Protein AF-A9AZN0-F1 (afdb_monomer_lite)

pLDDT: mean 79.39, std 8.37, range [50.09, 87.62]

Structure (mmCIF, N/CA/C/O backbone):
data_AF-A9AZN0-F1
#
_entry.id   AF-A9AZN0-F1
#
loop_
_atom_site.group_PDB
_atom_site.id
_atom_site.type_symbol
_atom_site.label_atom_id
_atom_site.label_alt_id
_atom_site.label_comp_id
_atom_site.label_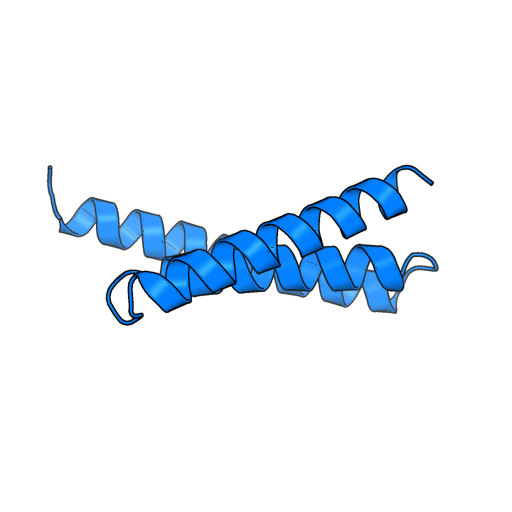asym_id
_atom_site.label_entity_id
_atom_site.label_seq_id
_atom_site.pdbx_PDB_ins_code
_atom_site.Cartn_x
_atom_site.Cartn_y
_atom_site.Cartn_z
_atom_site.occupancy
_atom_site.B_iso_or_equiv
_atom_site.auth_seq_id
_atom_site.auth_comp_id
_atom_site.auth_asym_id
_atom_site.auth_atom_id
_atom_site.pdbx_PDB_model_num
ATOM 1 N N . MET A 1 1 ? -21.720 12.549 15.449 1.00 50.09 1 MET A N 1
ATOM 2 C CA . MET A 1 1 ? -21.482 12.052 14.073 1.00 50.09 1 MET A CA 1
ATOM 3 C C . MET A 1 1 ? -21.915 10.595 14.005 1.00 50.09 1 MET A C 1
ATOM 5 O O . MET A 1 1 ? -21.576 9.830 14.898 1.00 50.09 1 MET A O 1
ATOM 9 N N . ASN A 1 2 ? -22.740 10.240 13.022 1.00 50.19 2 ASN A N 1
ATOM 10 C CA . ASN A 1 2 ? -23.427 8.951 12.947 1.00 50.19 2 ASN A CA 1
ATOM 11 C C . ASN A 1 2 ? -22.400 7.827 12.678 1.00 50.19 2 ASN A C 1
ATOM 13 O O . ASN A 1 2 ? -21.856 7.741 11.583 1.00 50.19 2 ASN A O 1
ATOM 17 N N . GLN A 1 3 ? -22.093 6.973 13.661 1.00 55.91 3 GLN A N 1
ATOM 18 C CA . GLN A 1 3 ? -21.045 5.937 13.538 1.00 55.91 3 GLN A CA 1
ATOM 19 C C . GLN A 1 3 ? -21.253 4.980 12.346 1.00 55.91 3 GLN A C 1
ATOM 21 O O . GLN A 1 3 ? -20.295 4.375 11.865 1.00 55.91 3 GLN A O 1
ATOM 26 N N . LYS A 1 4 ? -22.491 4.868 11.844 1.00 56.50 4 LYS A N 1
ATOM 27 C CA . LYS A 1 4 ? -22.828 4.116 10.629 1.00 56.50 4 LYS A CA 1
ATOM 28 C C . LYS A 1 4 ? -22.249 4.727 9.349 1.00 56.50 4 LYS A C 1
ATOM 30 O O . LYS A 1 4 ? -21.801 3.968 8.498 1.00 56.50 4 LYS A O 1
ATOM 35 N N . SER A 1 5 ? -22.234 6.054 9.200 1.00 59.03 5 SER A N 1
ATOM 36 C CA . SER A 1 5 ? -21.745 6.692 7.967 1.00 59.03 5 SER A CA 1
ATOM 37 C C . SER A 1 5 ? -20.221 6.646 7.861 1.00 59.03 5 SER A C 1
ATOM 39 O O . SER A 1 5 ? -19.699 6.415 6.776 1.00 59.03 5 SER A O 1
ATOM 41 N N . VAL A 1 6 ? -19.514 6.768 8.990 1.00 60.84 6 VAL A N 1
ATOM 42 C CA . VAL A 1 6 ? -18.048 6.616 9.053 1.00 60.84 6 VAL A CA 1
ATOM 43 C C . VAL A 1 6 ? -17.633 5.192 8.674 1.00 60.84 6 VAL A C 1
ATOM 45 O O . VAL A 1 6 ? -16.707 5.007 7.898 1.00 60.84 6 VAL A O 1
ATOM 48 N N . ASN A 1 7 ? -18.380 4.182 9.135 1.00 70.12 7 ASN A N 1
ATOM 49 C CA . ASN A 1 7 ? -18.118 2.787 8.774 1.00 70.12 7 ASN A CA 1
ATOM 50 C C . ASN A 1 7 ? -18.291 2.511 7.277 1.00 70.12 7 ASN A C 1
ATOM 52 O O . ASN A 1 7 ? -17.550 1.710 6.724 1.00 70.12 7 ASN A O 1
ATOM 56 N N . LEU A 1 8 ? -19.279 3.141 6.639 1.00 75.81 8 LEU A N 1
ATOM 57 C CA . LEU A 1 8 ? -19.587 2.929 5.225 1.00 75.81 8 LEU A CA 1
ATOM 58 C C . LEU A 1 8 ? -18.536 3.597 4.326 1.00 75.81 8 LEU A C 1
ATOM 60 O O . LEU A 1 8 ? -18.107 3.003 3.342 1.00 75.81 8 LEU A O 1
ATOM 64 N N . LEU A 1 9 ? -18.067 4.786 4.719 1.00 76.31 9 LEU A N 1
ATOM 65 C CA . LEU A 1 9 ? -16.956 5.482 4.068 1.00 76.31 9 LEU A CA 1
ATOM 66 C C . LEU A 1 9 ? -15.646 4.694 4.157 1.00 76.31 9 LEU A C 1
ATOM 68 O O . LEU A 1 9 ? -15.018 4.505 3.122 1.00 76.31 9 LEU A O 1
ATOM 72 N N . SER A 1 10 ? -15.276 4.178 5.336 1.00 76.81 10 SER A N 1
ATOM 73 C CA . SER A 1 10 ? -14.070 3.344 5.491 1.00 76.81 10 SER A CA 1
ATOM 74 C C . SER A 1 10 ? -14.157 2.034 4.701 1.00 76.81 10 SER A C 1
ATOM 76 O O . SER A 1 10 ? -13.163 1.564 4.153 1.00 76.81 10 SER A O 1
ATOM 78 N N . LEU A 1 11 ? -15.353 1.446 4.593 1.00 79.50 11 LEU A N 1
ATOM 79 C CA . LEU A 1 11 ? -15.574 0.249 3.777 1.00 79.50 11 LEU A CA 1
ATOM 80 C C . LEU A 1 11 ? -15.409 0.541 2.284 1.00 79.50 11 LEU A C 1
ATOM 82 O O . LEU A 1 11 ? -14.742 -0.215 1.583 1.00 79.50 11 LEU A O 1
ATOM 86 N N . LEU A 1 12 ? -15.993 1.644 1.809 1.00 84.31 12 LEU A N 1
ATOM 87 C CA . LEU A 1 12 ? -15.867 2.091 0.423 1.00 84.31 12 LEU A CA 1
ATOM 88 C C . LEU A 1 12 ? -14.423 2.453 0.084 1.00 84.31 12 LEU A C 1
ATOM 90 O O . LEU A 1 12 ? -13.915 1.970 -0.922 1.00 84.31 12 LEU A O 1
ATOM 94 N N . SER A 1 13 ? -13.754 3.256 0.916 1.00 82.25 13 SER A N 1
ATOM 95 C CA . SER A 1 13 ? -12.355 3.641 0.701 1.00 82.25 13 SER A CA 1
ATOM 96 C C . SER A 1 13 ? -11.431 2.432 0.752 1.00 82.25 13 SER A C 1
ATOM 98 O O . SER A 1 13 ? -10.521 2.324 -0.065 1.00 82.25 13 SER A O 1
ATOM 100 N N . GLY A 1 14 ? -11.707 1.496 1.660 1.00 83.50 14 GLY A N 1
ATOM 101 C CA . GLY A 1 14 ? -10.996 0.238 1.762 1.00 83.50 14 GLY A CA 1
ATOM 102 C C . GLY A 1 14 ? -11.120 -0.591 0.495 1.00 83.50 14 GLY A C 1
ATOM 103 O O . GLY A 1 14 ? -10.111 -0.926 -0.115 1.00 83.50 14 GLY A O 1
ATOM 104 N N . PHE A 1 15 ? -12.349 -0.833 0.038 1.00 85.69 15 PHE A N 1
ATOM 105 C CA . PHE A 1 15 ? -12.602 -1.603 -1.177 1.00 85.69 15 PHE A CA 1
ATOM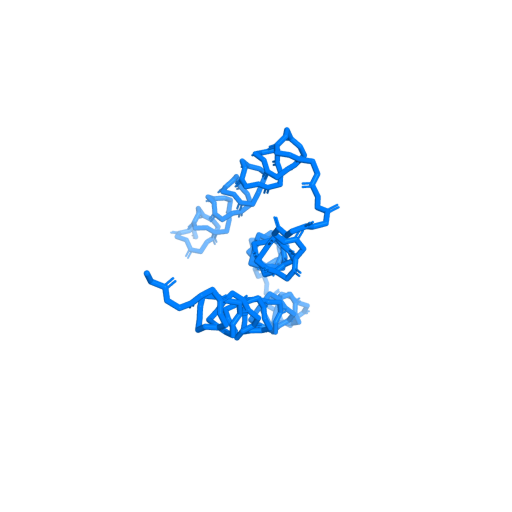 106 C C . PHE A 1 15 ? -11.984 -0.945 -2.417 1.00 85.69 15 PHE A C 1
ATOM 108 O O . PHE A 1 15 ? -11.335 -1.623 -3.212 1.00 85.69 15 PHE A O 1
ATOM 115 N N . LEU A 1 16 ? -12.130 0.379 -2.559 1.00 86.31 16 LEU A N 1
ATOM 116 C CA . LEU A 1 16 ? -11.532 1.130 -3.663 1.00 86.31 16 LEU A CA 1
ATOM 117 C C . LEU A 1 16 ? -10.003 1.028 -3.634 1.00 86.31 16 LEU A C 1
ATOM 119 O O . LEU A 1 16 ? -9.396 0.763 -4.666 1.00 86.31 16 LEU A O 1
ATOM 123 N N . GLY A 1 17 ? -9.392 1.203 -2.459 1.00 83.94 17 GLY A N 1
ATOM 124 C CA . GLY A 1 17 ? -7.944 1.146 -2.270 1.00 83.94 17 GLY A CA 1
ATOM 125 C C . GLY A 1 17 ? -7.369 -0.235 -2.574 1.00 83.94 17 GLY A C 1
ATOM 126 O O . GLY A 1 17 ? -6.392 -0.342 -3.312 1.00 83.94 17 GLY A O 1
ATOM 127 N N . THR A 1 18 ? -8.008 -1.305 -2.091 1.00 85.75 18 THR A N 1
ATOM 128 C CA . THR A 1 18 ? -7.565 -2.676 -2.384 1.00 85.75 18 THR A CA 1
ATOM 129 C C . THR A 1 18 ? -7.724 -3.012 -3.867 1.00 85.75 18 THR A C 1
ATOM 131 O O . THR A 1 18 ? -6.841 -3.640 -4.450 1.00 85.75 18 THR A O 1
ATOM 134 N N . PHE A 1 19 ? -8.811 -2.560 -4.499 1.00 87.62 19 PHE A N 1
ATOM 135 C CA . PHE A 1 19 ? -9.043 -2.771 -5.927 1.00 87.62 19 PHE A CA 1
ATOM 136 C C . PHE A 1 19 ? -8.022 -2.018 -6.790 1.00 87.62 19 PHE A C 1
ATOM 138 O O . PHE A 1 19 ? -7.423 -2.606 -7.686 1.00 87.62 19 PHE A O 1
ATOM 145 N N . LEU A 1 20 ? -7.752 -0.747 -6.477 1.00 85.88 20 LEU A N 1
ATOM 146 C CA . LEU A 1 20 ? -6.691 0.041 -7.114 1.00 85.88 20 LEU A CA 1
ATOM 147 C C . LEU A 1 20 ? -5.317 -0.610 -6.938 1.00 85.88 20 LEU A C 1
ATOM 149 O O . LEU A 1 20 ? -4.572 -0.718 -7.909 1.00 85.88 20 LEU A O 1
ATOM 153 N N . GLY A 1 21 ? -5.005 -1.105 -5.738 1.00 85.56 21 GLY A N 1
ATOM 154 C CA . GLY A 1 21 ? -3.760 -1.824 -5.474 1.00 85.56 21 GLY A CA 1
ATOM 155 C C . GLY A 1 21 ? -3.585 -3.054 -6.369 1.00 85.56 21 GLY A C 1
ATOM 156 O O . GLY A 1 21 ? -2.520 -3.247 -6.953 1.00 85.56 21 GLY A O 1
ATOM 157 N N . LEU A 1 22 ? -4.648 -3.843 -6.553 1.00 85.62 22 LEU A N 1
ATOM 158 C CA . LEU A 1 22 ? -4.654 -4.996 -7.461 1.00 85.62 22 LEU A CA 1
ATOM 159 C C . LEU A 1 22 ? -4.478 -4.596 -8.927 1.00 85.62 22 LEU A C 1
ATOM 161 O O . LEU A 1 22 ? -3.721 -5.247 -9.641 1.00 85.62 22 LEU A O 1
ATOM 165 N N . VAL A 1 23 ? -5.145 -3.533 -9.381 1.00 86.75 23 VAL A N 1
ATOM 166 C CA . VAL A 1 23 ? -5.023 -3.049 -10.766 1.00 86.75 23 VAL A CA 1
ATOM 167 C C . VAL A 1 23 ? -3.598 -2.577 -11.054 1.00 86.75 23 VAL A C 1
ATOM 169 O O . VAL A 1 23 ? -3.040 -2.935 -12.088 1.00 86.75 23 VAL A O 1
ATOM 172 N N . ILE A 1 24 ? -2.988 -1.825 -10.136 1.00 83.94 24 ILE A N 1
ATOM 173 C CA . ILE A 1 24 ? -1.612 -1.331 -10.284 1.00 83.94 24 ILE A CA 1
ATOM 174 C C . ILE A 1 24 ? -0.616 -2.502 -10.239 1.00 83.94 24 ILE A C 1
ATOM 176 O O . ILE A 1 24 ? 0.285 -2.576 -11.073 1.00 83.94 24 ILE A O 1
ATOM 180 N N . ALA A 1 25 ? -0.816 -3.469 -9.337 1.00 82.69 25 ALA A N 1
ATOM 181 C CA . ALA A 1 25 ? -0.003 -4.685 -9.288 1.00 82.69 25 ALA A CA 1
ATOM 182 C C . ALA A 1 25 ? -0.149 -5.543 -10.558 1.00 82.69 25 ALA A C 1
ATOM 184 O O . ALA A 1 25 ? 0.831 -6.108 -11.034 1.00 82.69 25 ALA A O 1
ATOM 185 N N . TYR A 1 26 ? -1.348 -5.622 -11.140 1.00 83.25 26 TYR A N 1
ATOM 186 C CA . TYR A 1 26 ? -1.574 -6.325 -12.402 1.00 83.25 26 TYR A CA 1
ATOM 187 C C . TYR A 1 26 ? -0.896 -5.609 -13.574 1.00 83.25 26 TYR A C 1
ATOM 189 O O . TYR A 1 26 ? -0.237 -6.251 -14.389 1.00 83.25 26 TYR A O 1
ATOM 197 N N . GLN A 1 27 ? -0.986 -4.276 -13.630 1.00 81.31 27 GLN A N 1
ATOM 198 C CA . GLN A 1 27 ? -0.274 -3.483 -14.635 1.00 81.31 27 GLN A CA 1
ATOM 199 C C . GLN A 1 27 ? 1.246 -3.631 -14.524 1.00 81.31 27 GLN A C 1
ATOM 201 O O . GLN A 1 27 ? 1.919 -3.632 -15.554 1.00 81.31 27 GLN A O 1
ATOM 206 N N . ALA A 1 28 ? 1.781 -3.825 -13.313 1.00 80.25 28 ALA A N 1
ATOM 207 C CA . ALA A 1 28 ? 3.201 -4.097 -13.095 1.00 80.25 28 ALA A CA 1
ATOM 208 C C . ALA A 1 28 ? 3.691 -5.310 -13.896 1.00 80.25 28 ALA A C 1
ATOM 210 O O . ALA A 1 28 ? 4.760 -5.261 -14.487 1.00 80.25 28 ALA A O 1
ATOM 211 N N . ILE A 1 29 ? 2.893 -6.380 -13.964 1.00 76.25 29 ILE A N 1
ATOM 212 C CA . ILE A 1 29 ? 3.252 -7.613 -14.686 1.00 76.25 29 ILE A CA 1
ATOM 213 C C . ILE A 1 29 ? 3.365 -7.356 -16.197 1.00 76.25 29 ILE A C 1
ATOM 215 O O . ILE A 1 29 ? 4.111 -8.041 -16.890 1.00 76.25 29 ILE A O 1
ATOM 219 N N . SER A 1 30 ? 2.628 -6.367 -16.706 1.00 75.75 30 SER A N 1
ATOM 220 C CA . SER A 1 30 ? 2.582 -6.024 -18.129 1.00 75.75 30 SER A CA 1
ATOM 221 C C . SER A 1 30 ? 3.528 -4.898 -18.559 1.00 75.75 30 SER A C 1
ATOM 223 O O . SER A 1 30 ? 3.573 -4.603 -19.751 1.00 75.75 30 SER A O 1
ATOM 225 N N . SER A 1 31 ? 4.252 -4.249 -17.637 1.00 70.12 31 SER A N 1
ATOM 226 C CA . SER A 1 31 ? 5.135 -3.117 -17.956 1.00 70.12 31 SER A CA 1
ATOM 227 C C . SER A 1 31 ? 6.600 -3.383 -17.595 1.00 70.12 31 SER A C 1
ATOM 229 O O . SER A 1 31 ? 6.902 -4.128 -16.666 1.00 70.12 31 SER A O 1
ATOM 231 N N . ASP A 1 32 ? 7.523 -2.704 -18.285 1.00 73.69 32 ASP A N 1
ATOM 232 C CA . ASP 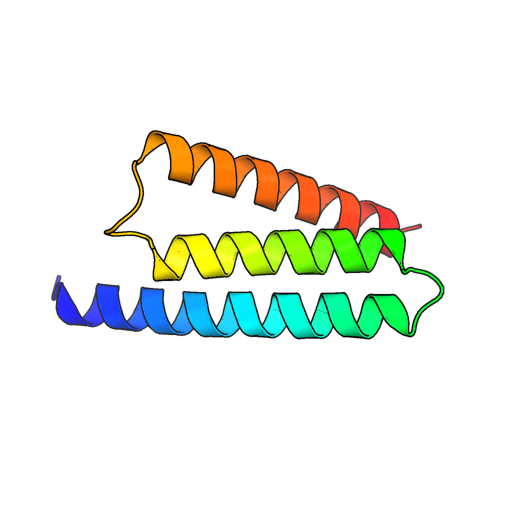A 1 32 ? 8.957 -2.695 -17.937 1.00 73.69 32 ASP A CA 1
ATOM 233 C C . ASP A 1 32 ? 9.229 -2.040 -16.565 1.00 73.69 32 ASP A C 1
ATOM 235 O O . ASP A 1 32 ? 10.282 -2.230 -15.960 1.00 73.69 32 ASP A O 1
ATOM 239 N N . GLN A 1 33 ? 8.244 -1.314 -16.023 1.00 74.44 33 GLN A N 1
ATOM 240 C CA . GLN A 1 33 ? 8.249 -0.724 -14.682 1.00 74.44 33 GLN A CA 1
ATOM 241 C C . GLN A 1 33 ? 7.598 -1.666 -13.658 1.00 74.44 33 GLN A C 1
ATOM 243 O O . GLN A 1 33 ? 6.785 -1.259 -12.823 1.00 74.44 33 GLN A O 1
ATOM 248 N N . LEU A 1 34 ? 7.973 -2.945 -13.710 1.00 78.50 34 LEU A N 1
ATOM 249 C CA . LEU A 1 34 ? 7.441 -3.976 -12.826 1.00 78.50 34 LEU A CA 1
ATOM 250 C C . LEU A 1 34 ? 7.737 -3.637 -11.362 1.00 78.50 34 LEU A C 1
ATOM 252 O O . LEU A 1 34 ? 6.837 -3.659 -10.533 1.00 78.50 34 LEU A O 1
ATOM 256 N N . TRP A 1 35 ? 8.972 -3.240 -11.039 1.00 80.19 35 TRP A N 1
ATOM 257 C CA . TRP A 1 35 ? 9.372 -2.973 -9.655 1.00 80.19 35 TRP A CA 1
ATOM 258 C C . TRP A 1 35 ? 8.599 -1.804 -9.016 1.00 80.19 35 TRP A C 1
ATOM 260 O O . TRP A 1 35 ? 7.952 -2.037 -7.993 1.00 80.19 35 TRP A O 1
ATOM 270 N N . PRO A 1 36 ? 8.552 -0.590 -9.604 1.00 82.25 36 PRO A N 1
ATOM 271 C CA . PRO A 1 36 ? 7.797 0.523 -9.028 1.00 82.25 36 PRO A CA 1
ATOM 272 C C . PRO A 1 36 ? 6.308 0.203 -8.881 1.00 82.25 36 PRO A C 1
ATOM 274 O O . PRO A 1 36 ? 5.744 0.387 -7.801 1.00 82.25 36 PRO A O 1
ATOM 277 N N . ASN A 1 37 ? 5.679 -0.330 -9.933 1.00 81.75 37 ASN A N 1
ATOM 278 C CA . ASN A 1 37 ? 4.241 -0.600 -9.956 1.00 81.75 37 ASN A CA 1
ATOM 279 C C . ASN A 1 37 ? 3.842 -1.676 -8.931 1.00 81.75 37 ASN A C 1
ATOM 281 O O . ASN A 1 37 ? 2.788 -1.573 -8.306 1.00 81.75 37 ASN A O 1
ATOM 285 N N . LEU A 1 38 ? 4.691 -2.673 -8.676 1.00 85.00 38 LEU A N 1
ATOM 286 C CA . LEU A 1 38 ? 4.418 -3.700 -7.665 1.00 85.00 38 LEU A CA 1
ATOM 287 C C . LEU A 1 38 ? 4.434 -3.112 -6.244 1.00 85.00 38 LEU A C 1
ATOM 289 O O . LEU A 1 38 ? 3.552 -3.423 -5.439 1.00 85.00 38 LEU A O 1
ATOM 293 N N . TRP A 1 39 ? 5.369 -2.198 -5.955 1.00 86.00 39 TRP A N 1
ATOM 294 C CA . TRP A 1 39 ? 5.391 -1.447 -4.695 1.00 86.00 39 TRP A CA 1
ATOM 295 C C . TRP A 1 39 ? 4.185 -0.515 -4.564 1.00 86.00 39 TRP A C 1
ATOM 297 O O . TRP A 1 39 ? 3.556 -0.482 -3.508 1.00 86.00 39 TRP A O 1
ATOM 307 N N . GLY A 1 40 ? 3.789 0.171 -5.637 1.00 83.94 40 GLY A N 1
ATOM 308 C CA . GLY A 1 40 ? 2.583 1.004 -5.652 1.00 83.94 40 GLY A CA 1
ATOM 309 C C . GLY A 1 40 ? 1.324 0.193 -5.350 1.00 83.94 40 GLY A C 1
ATOM 310 O O . GLY A 1 40 ? 0.535 0.563 -4.477 1.00 83.94 40 GLY A O 1
ATOM 311 N N . GLY A 1 41 ? 1.180 -0.964 -6.000 1.00 85.62 41 GLY A N 1
ATOM 312 C CA . GLY A 1 41 ? 0.075 -1.892 -5.775 1.00 85.62 41 GLY A CA 1
ATOM 313 C C . GLY A 1 41 ? 0.008 -2.410 -4.336 1.00 85.62 41 GLY A C 1
ATOM 314 O O . GLY A 1 41 ? -1.061 -2.403 -3.724 1.00 85.62 41 GLY A O 1
ATOM 315 N N . LEU A 1 42 ? 1.154 -2.779 -3.755 1.00 86.50 42 LEU A N 1
ATOM 316 C CA . LEU A 1 42 ? 1.251 -3.179 -2.347 1.00 86.50 42 LEU A CA 1
ATOM 317 C C . LEU A 1 42 ? 0.908 -2.032 -1.389 1.00 86.50 42 LEU A C 1
ATOM 319 O O . LEU A 1 42 ? 0.193 -2.255 -0.414 1.00 86.50 42 LEU A O 1
ATOM 323 N N . GLY A 1 43 ? 1.366 -0.809 -1.665 1.00 85.75 43 GLY A N 1
ATOM 324 C CA . GLY A 1 43 ? 1.065 0.370 -0.850 1.00 85.75 43 GLY A CA 1
ATOM 325 C C . GLY A 1 43 ? -0.433 0.681 -0.800 1.00 85.75 43 GLY A C 1
ATOM 326 O O . GLY A 1 43 ? -1.010 0.783 0.284 1.00 85.75 43 GLY A O 1
ATOM 327 N N . PHE A 1 44 ? -1.088 0.747 -1.963 1.00 84.06 44 PHE A N 1
ATOM 328 C CA . PHE A 1 44 ? -2.539 0.953 -2.052 1.00 84.06 44 PHE A CA 1
ATOM 329 C C . PHE A 1 44 ? -3.339 -0.225 -1.481 1.00 84.06 44 PHE A C 1
ATOM 331 O O . PHE A 1 44 ? -4.351 -0.014 -0.812 1.00 84.06 44 PHE A O 1
ATOM 338 N N . GLY A 1 45 ? -2.863 -1.458 -1.677 1.00 86.69 45 GLY A N 1
ATOM 339 C CA . GLY A 1 45 ? -3.470 -2.660 -1.110 1.00 86.69 45 GLY A CA 1
ATOM 340 C C . GLY A 1 45 ? -3.462 -2.660 0.419 1.00 86.69 45 GLY A C 1
ATOM 341 O O . GLY A 1 45 ? -4.498 -2.899 1.042 1.00 86.69 45 GLY A O 1
ATOM 342 N N . LEU A 1 46 ? -2.318 -2.329 1.026 1.00 86.06 46 LEU A N 1
ATOM 343 C CA . LEU A 1 46 ? -2.158 -2.205 2.476 1.00 86.06 46 LEU A CA 1
ATOM 344 C C . LEU A 1 46 ? -3.013 -1.074 3.053 1.00 86.06 46 LEU A C 1
ATOM 346 O O . LEU A 1 46 ? -3.648 -1.257 4.089 1.00 86.06 46 LEU A O 1
ATOM 350 N N . TRP A 1 47 ? -3.091 0.063 2.364 1.00 84.31 47 TRP A N 1
ATOM 351 C CA . TRP A 1 47 ? -3.934 1.184 2.781 1.00 84.31 47 TRP A CA 1
ATOM 352 C C . TRP A 1 47 ? -5.437 0.862 2.692 1.00 84.31 47 TRP A C 1
ATOM 354 O O . TRP A 1 47 ? -6.221 1.221 3.575 1.00 84.31 47 TRP A O 1
ATOM 364 N N . GLY A 1 48 ? -5.841 0.113 1.662 1.00 83.00 48 GLY A N 1
ATOM 365 C CA . GLY A 1 48 ? -7.202 -0.404 1.537 1.00 83.00 48 GLY A CA 1
ATOM 366 C C . GLY A 1 48 ? -7.548 -1.412 2.638 1.00 83.00 48 GLY A C 1
ATOM 367 O O . GLY A 1 48 ? -8.607 -1.323 3.260 1.00 83.00 48 GLY A O 1
ATOM 368 N N . LEU A 1 49 ? -6.626 -2.332 2.942 1.00 83.19 49 LEU A N 1
ATOM 369 C CA . LEU A 1 49 ? -6.770 -3.289 4.044 1.00 83.19 49 LEU A CA 1
ATOM 370 C C . LEU A 1 49 ? -6.871 -2.597 5.405 1.00 83.19 49 LEU A C 1
ATOM 372 O O . LEU A 1 49 ? -7.713 -2.991 6.209 1.00 83.19 49 LEU A O 1
ATOM 376 N N . ASP A 1 50 ? -6.076 -1.553 5.645 1.00 83.62 50 ASP A N 1
ATOM 377 C CA . ASP A 1 50 ? -6.156 -0.744 6.863 1.00 83.62 50 ASP A CA 1
ATOM 378 C C . ASP A 1 50 ? -7.554 -0.132 7.043 1.00 83.62 50 ASP A C 1
ATOM 380 O O . ASP A 1 50 ? -8.167 -0.261 8.101 1.00 83.62 50 ASP A O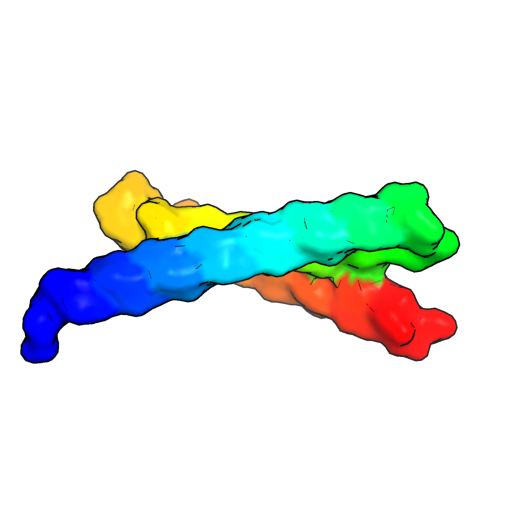 1
ATOM 384 N N . SER A 1 51 ? -8.121 0.433 5.973 1.00 80.75 51 SER A N 1
ATOM 385 C CA . SER A 1 51 ? -9.474 1.008 5.998 1.00 80.75 51 SER A CA 1
ATOM 386 C C . SER A 1 51 ? -10.572 -0.045 6.226 1.00 80.75 51 SER A C 1
ATOM 388 O O . SER A 1 51 ? -11.556 0.227 6.915 1.00 80.75 51 SER A O 1
ATOM 390 N N . LEU A 1 52 ? -10.411 -1.267 5.698 1.00 80.38 52 LEU A N 1
ATOM 391 C CA . LEU A 1 52 ? -11.350 -2.382 5.917 1.00 80.38 52 LEU A CA 1
ATOM 392 C C . LEU A 1 52 ? -11.262 -2.967 7.333 1.00 80.38 52 LEU A C 1
ATOM 394 O O . LEU A 1 52 ? -12.253 -3.469 7.874 1.00 80.38 52 LEU A O 1
ATOM 398 N N . LEU A 1 53 ? -10.070 -2.935 7.925 1.00 78.50 53 LEU A N 1
ATOM 399 C CA . LEU A 1 53 ? -9.756 -3.571 9.200 1.00 78.50 53 LEU A CA 1
ATOM 400 C C . LEU A 1 53 ? -9.611 -2.565 10.353 1.00 78.50 53 LEU A C 1
ATOM 402 O O . LEU A 1 53 ? -9.253 -2.963 11.462 1.00 78.50 53 LEU A O 1
ATOM 406 N N . ASP A 1 54 ? -9.994 -1.307 10.126 1.00 71.31 54 ASP A N 1
ATOM 407 C CA . ASP A 1 54 ? -9.887 -0.155 11.034 1.00 71.31 54 ASP A CA 1
ATOM 408 C C . ASP A 1 54 ? -10.393 -0.425 12.467 1.00 71.31 54 ASP A C 1
ATOM 410 O O . ASP A 1 54 ? -9.860 0.092 13.444 1.00 71.31 54 ASP A O 1
ATOM 414 N N . LYS A 1 55 ? -11.398 -1.298 12.621 1.00 69.12 55 LYS A N 1
ATOM 415 C CA . LYS A 1 55 ? -11.974 -1.678 13.929 1.00 69.12 55 LYS A CA 1
ATOM 416 C C . LYS A 1 55 ? -11.513 -3.030 14.476 1.00 69.12 55 LYS A C 1
ATOM 418 O O . LYS A 1 55 ? -11.927 -3.411 15.568 1.00 69.12 55 LYS A O 1
ATOM 423 N N . LYS A 1 56 ? -10.727 -3.784 13.709 1.00 71.94 56 LYS A N 1
ATOM 424 C CA . LYS A 1 56 ? -10.280 -5.149 14.038 1.00 71.94 56 LYS A CA 1
ATOM 425 C C . LYS A 1 56 ? -8.777 -5.243 14.307 1.00 71.94 56 LYS A C 1
ATOM 427 O O . LYS A 1 56 ? -8.340 -6.247 14.860 1.00 71.94 56 LYS A O 1
ATOM 432 N N . ILE A 1 57 ? -7.998 -4.233 13.923 1.00 77.62 57 ILE A N 1
ATOM 433 C CA . ILE A 1 57 ? -6.540 -4.218 14.065 1.00 77.62 57 ILE A CA 1
ATOM 434 C C . ILE A 1 57 ? -6.112 -3.378 15.269 1.00 77.62 57 ILE A C 1
ATOM 436 O O . ILE A 1 57 ? -6.704 -2.352 15.592 1.00 77.62 57 ILE A O 1
ATOM 440 N N . ASN A 1 58 ? -5.046 -3.827 15.933 1.00 84.00 58 ASN A N 1
ATOM 441 C CA . ASN A 1 58 ? -4.407 -3.092 17.017 1.00 84.00 58 ASN A CA 1
ATOM 442 C C . ASN A 1 58 ? -3.833 -1.755 16.490 1.00 84.00 58 ASN A C 1
ATOM 444 O O . ASN A 1 58 ? -3.127 -1.776 15.479 1.00 84.00 58 ASN A O 1
ATOM 448 N N . PRO A 1 59 ? -4.056 -0.610 17.161 1.00 78.50 59 PRO A N 1
ATOM 449 C CA . PRO A 1 59 ? -3.547 0.696 16.728 1.00 78.50 59 PRO A CA 1
ATOM 450 C C . PRO A 1 59 ? -2.042 0.724 16.407 1.00 78.50 59 PRO A C 1
ATOM 452 O O . PRO A 1 59 ? -1.628 1.440 15.499 1.00 78.50 59 PRO A O 1
ATOM 455 N N . LEU A 1 60 ? -1.220 -0.087 17.083 1.00 81.00 60 LEU A N 1
ATOM 456 C CA . LEU A 1 60 ? 0.207 -0.227 16.757 1.00 81.00 60 LEU A CA 1
ATOM 457 C C . LEU A 1 60 ? 0.444 -0.863 15.379 1.00 81.00 60 LEU A C 1
ATOM 459 O O . LEU A 1 60 ? 1.243 -0.360 14.593 1.00 81.00 60 LEU A O 1
ATOM 463 N N . ALA A 1 61 ? -0.268 -1.947 15.070 1.00 80.38 61 ALA A N 1
ATOM 464 C CA . ALA A 1 61 ? -0.165 -2.625 13.781 1.00 80.38 61 ALA A CA 1
ATOM 465 C C . ALA A 1 61 ? -0.701 -1.748 12.641 1.00 80.38 61 ALA A C 1
ATOM 467 O O . ALA A 1 61 ? -0.097 -1.704 11.573 1.00 80.38 61 ALA A O 1
ATOM 468 N N . LYS A 1 62 ? -1.766 -0.981 12.897 1.00 80.81 62 LYS A N 1
ATOM 469 C CA . LYS A 1 62 ? -2.290 0.030 11.974 1.00 80.81 62 LYS A CA 1
ATOM 470 C C . LYS A 1 62 ? -1.229 1.069 11.600 1.00 80.81 62 LYS A C 1
ATOM 472 O O . LYS A 1 62 ? -0.975 1.292 10.421 1.00 80.81 62 LYS A O 1
ATOM 477 N N . SER A 1 63 ? -0.543 1.643 12.587 1.00 80.06 63 SER A N 1
ATOM 478 C CA . SER A 1 63 ? 0.541 2.600 12.327 1.00 80.06 63 SER A CA 1
ATOM 479 C C . SER A 1 63 ? 1.679 1.990 11.505 1.00 80.06 63 SER A C 1
ATOM 481 O O . SER A 1 63 ? 2.188 2.643 10.598 1.00 80.06 63 SER A O 1
ATOM 483 N N . ILE A 1 64 ? 2.052 0.732 11.768 1.00 85.50 64 ILE A N 1
ATOM 484 C CA . ILE A 1 64 ? 3.079 0.026 10.986 1.00 85.50 64 ILE A CA 1
ATOM 485 C C . ILE A 1 64 ? 2.624 -0.159 9.534 1.00 85.50 64 ILE A C 1
ATOM 487 O O . ILE A 1 64 ? 3.378 0.170 8.623 1.00 85.50 64 ILE A O 1
ATOM 491 N N . ILE A 1 65 ? 1.394 -0.630 9.306 1.00 84.75 65 ILE A N 1
ATOM 492 C CA . ILE A 1 65 ? 0.824 -0.809 7.960 1.00 84.75 65 ILE A CA 1
ATOM 493 C C . ILE A 1 65 ? 0.824 0.517 7.192 1.00 84.75 65 ILE A C 1
ATOM 495 O O . ILE A 1 65 ? 1.170 0.544 6.014 1.00 84.75 65 ILE A O 1
ATOM 499 N N . LEU A 1 66 ? 0.499 1.621 7.863 1.00 83.56 66 LEU A N 1
ATOM 500 C CA . LEU A 1 66 ? 0.444 2.951 7.261 1.00 83.56 66 LEU A CA 1
ATOM 501 C C . LEU A 1 66 ? 1.844 3.473 6.892 1.00 83.56 66 LEU A C 1
ATOM 503 O O . LEU A 1 66 ? 2.034 3.983 5.789 1.00 83.56 66 LEU A O 1
ATOM 507 N N . ILE A 1 67 ? 2.841 3.279 7.763 1.00 86.25 67 ILE A N 1
ATOM 508 C CA . ILE A 1 67 ? 4.247 3.630 7.487 1.00 86.25 67 ILE A CA 1
ATOM 509 C C . ILE A 1 67 ? 4.794 2.798 6.322 1.00 86.25 67 ILE A C 1
ATOM 511 O O . ILE A 1 67 ? 5.395 3.346 5.399 1.00 86.25 67 ILE A O 1
ATOM 515 N N . VAL A 1 68 ? 4.563 1.483 6.341 1.00 86.56 68 VAL A N 1
ATOM 516 C CA . VAL A 1 68 ? 4.994 0.577 5.269 1.00 86.56 68 VAL A CA 1
ATOM 517 C C . VAL A 1 68 ? 4.301 0.943 3.956 1.00 86.56 68 VAL A C 1
ATOM 519 O O . VAL A 1 68 ? 4.961 1.048 2.928 1.00 86.56 68 VAL A O 1
ATOM 522 N N . GLY A 1 69 ? 2.998 1.230 3.990 1.00 82.50 69 GLY A N 1
ATOM 523 C CA . GLY A 1 69 ? 2.244 1.693 2.828 1.00 82.50 69 GLY A CA 1
ATOM 524 C C . GLY A 1 69 ? 2.788 3.001 2.244 1.00 82.50 69 GLY A C 1
ATOM 525 O O . GLY A 1 69 ? 2.924 3.114 1.026 1.00 82.50 69 GLY A O 1
ATOM 526 N N . MET A 1 70 ? 3.171 3.962 3.090 1.00 84.38 70 MET A N 1
ATOM 527 C CA . MET A 1 70 ? 3.798 5.211 2.642 1.00 84.38 70 MET A CA 1
ATOM 528 C C . MET A 1 70 ? 5.172 4.989 2.012 1.00 84.38 70 MET A C 1
ATOM 530 O O . MET A 1 70 ? 5.457 5.579 0.973 1.00 84.38 70 MET A O 1
ATOM 534 N N . LEU A 1 71 ? 6.008 4.117 2.579 1.00 86.69 71 LEU A N 1
ATOM 535 C CA . LEU A 1 71 ? 7.301 3.769 1.980 1.00 86.69 71 LEU A CA 1
ATOM 536 C C . LEU A 1 71 ? 7.125 3.124 0.601 1.00 86.69 71 LEU A C 1
ATOM 538 O O . LEU A 1 71 ? 7.798 3.515 -0.351 1.00 86.69 71 LEU A O 1
ATOM 542 N N . CYS A 1 72 ? 6.174 2.199 0.473 1.00 86.00 72 CYS A N 1
ATOM 543 C CA . CYS A 1 72 ? 5.813 1.583 -0.801 1.00 86.00 72 CYS A CA 1
ATOM 544 C C . CYS A 1 72 ? 5.360 2.623 -1.844 1.00 86.00 72 CYS A C 1
ATOM 546 O O . CYS A 1 72 ? 5.779 2.563 -3.000 1.00 86.00 72 CYS A O 1
ATOM 548 N N . LEU A 1 73 ? 4.557 3.611 -1.435 1.00 81.25 73 LEU A N 1
ATOM 549 C CA . LEU A 1 73 ? 4.126 4.712 -2.303 1.00 81.25 73 LEU A CA 1
ATOM 550 C C . LEU A 1 73 ? 5.281 5.622 -2.728 1.00 81.25 73 LEU A C 1
ATOM 552 O O . LEU A 1 73 ? 5.308 6.057 -3.875 1.00 81.25 73 LEU A O 1
ATOM 556 N N . VAL A 1 74 ? 6.240 5.896 -1.841 1.00 84.50 74 VAL A N 1
ATOM 557 C CA . VAL A 1 74 ? 7.434 6.689 -2.173 1.00 84.50 74 VAL A CA 1
ATOM 558 C C . VAL A 1 74 ? 8.294 5.963 -3.207 1.00 84.50 74 VAL A C 1
ATOM 560 O O . VAL A 1 74 ? 8.717 6.583 -4.178 1.00 84.50 74 VAL A O 1
ATOM 563 N N . ILE A 1 75 ? 8.508 4.653 -3.049 1.00 84.12 75 ILE A N 1
ATOM 564 C CA . ILE A 1 75 ? 9.262 3.838 -4.018 1.00 84.12 75 ILE A CA 1
ATOM 565 C C . ILE A 1 75 ? 8.564 3.837 -5.383 1.00 84.12 75 ILE A C 1
ATOM 567 O O . ILE A 1 75 ? 9.221 4.014 -6.408 1.00 84.12 75 ILE A O 1
ATOM 571 N N . TYR A 1 76 ? 7.236 3.692 -5.397 1.00 82.88 76 TYR A N 1
ATOM 572 C CA . TYR A 1 76 ? 6.432 3.804 -6.612 1.00 82.88 76 TYR A CA 1
ATOM 573 C C . TYR A 1 76 ? 6.599 5.168 -7.290 1.00 82.88 76 TYR A C 1
ATOM 575 O O . TYR A 1 76 ? 6.872 5.225 -8.483 1.00 82.88 76 TYR A O 1
ATOM 583 N N . LEU A 1 77 ? 6.504 6.262 -6.527 1.00 81.12 77 LEU A N 1
ATOM 584 C CA . LEU A 1 77 ? 6.668 7.627 -7.035 1.00 81.12 77 LEU A CA 1
ATOM 585 C C . LEU A 1 77 ? 8.058 7.862 -7.630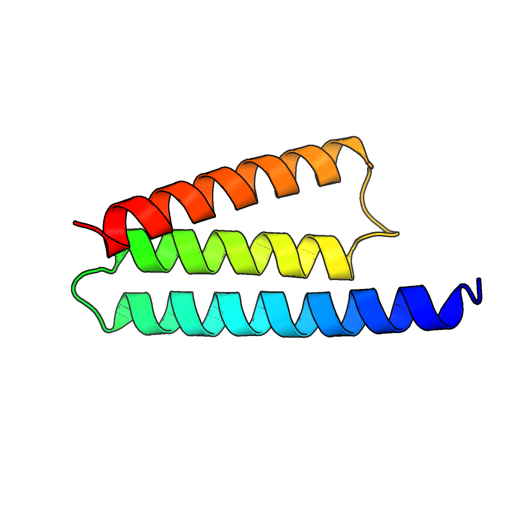 1.00 81.12 77 LEU A C 1
ATOM 587 O O . LEU A 1 77 ? 8.161 8.423 -8.715 1.00 81.12 77 LEU A O 1
ATOM 591 N N . ILE A 1 78 ? 9.114 7.409 -6.950 1.00 84.06 78 ILE A N 1
ATOM 592 C CA . ILE A 1 78 ? 10.492 7.525 -7.443 1.00 84.06 78 ILE A CA 1
ATOM 593 C C . ILE A 1 78 ? 10.655 6.759 -8.758 1.00 84.06 78 ILE A C 1
ATOM 595 O O . ILE A 1 78 ? 11.213 7.299 -9.706 1.00 84.06 78 ILE A O 1
ATOM 599 N N . GLY A 1 79 ? 10.149 5.527 -8.827 1.00 77.62 79 GLY A N 1
ATOM 600 C CA . GLY A 1 79 ? 10.273 4.697 -10.022 1.00 77.62 79 GLY A CA 1
ATOM 601 C C . GLY A 1 79 ? 9.354 5.091 -11.183 1.00 77.62 79 GLY A C 1
ATOM 602 O O . GLY A 1 79 ? 9.615 4.700 -12.313 1.00 77.62 79 GLY A O 1
ATOM 603 N N . LEU A 1 80 ? 8.296 5.865 -10.929 1.00 75.88 80 LEU A N 1
ATOM 604 C CA . LEU A 1 80 ? 7.469 6.477 -11.974 1.00 75.88 80 LEU A CA 1
ATOM 605 C C . LEU A 1 80 ? 8.148 7.717 -12.591 1.00 75.88 80 LEU A C 1
ATOM 607 O O . LEU A 1 80 ? 7.890 8.055 -13.743 1.00 75.88 80 LEU A O 1
ATOM 611 N N . LEU A 1 81 ? 8.974 8.420 -11.808 1.00 72.44 81 LEU A N 1
ATOM 612 C CA . LEU A 1 81 ? 9.683 9.647 -12.200 1.00 72.44 81 LEU A CA 1
ATOM 613 C C . LEU A 1 81 ? 11.029 9.395 -12.902 1.00 72.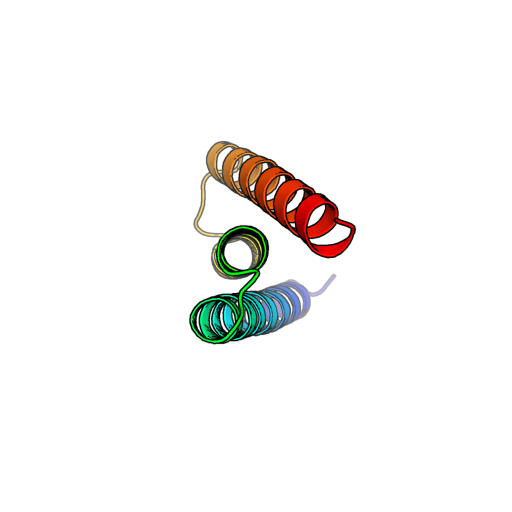44 81 LEU A C 1
ATOM 615 O O . LEU A 1 81 ? 11.572 10.333 -13.486 1.00 72.44 81 LEU A O 1
ATOM 619 N N . SER A 1 82 ? 11.570 8.177 -12.811 1.00 62.94 82 SER A N 1
ATOM 620 C CA . SER A 1 82 ? 12.817 7.735 -13.455 1.00 62.94 82 SER A CA 1
ATOM 621 C C . SER A 1 82 ? 12.588 7.186 -14.856 1.00 62.94 82 SER A C 1
ATOM 623 O O . SER A 1 82 ? 13.398 7.520 -15.745 1.00 62.94 82 SER A O 1
#

Organism: Herpetosiphon aurantiacus (strain ATCC 23779 / DSM 785 / 114-95) (NCBI:txid316274)

Radius of gyration: 13.83 Å; chains: 1; bounding box: 36×20×35 Å

Sequence (82 aa):
MNQKSVNLLSLLSGFLGTFLGLVIAYQAISSDQLWPNLWGGLGFGLWGLDSLLDKKINPLAKSIILIVGMLCLVIYLIGLLS

Foldseek 3Di:
DPPVVLLVVLLVQLVVLLVVLVVLQVVLVVDPLVPLSPLQSQLSNLSSVCSNCVPPDDPVVSVVSNVSSVVSNVSNVVSVVD

Secondary structure (DSSP, 8-state):
--HHHHHHHHHHHHHHHHHHHHHHHHHHHHSS-HHHHHHHHHHHHHHHHHHHHTTTS-HHHHHHHHHHHHHHHHHHHHHHH-